Protein AF-A0A965QEK8-F1 (afdb_monomer_lite)

Secondary structure (DSSP, 8-state):
-EEEPTT---EEEEEEEEE-SS-SS---TTTS-EEEEEEEE-SSEEE-----GGGPPEEETTEEE--SS-----TTTEEEEEEEEE--TTT----EEE------SSS----

Structure (mmCIF, N/CA/C/O backbone):
data_AF-A0A965QEK8-F1
#
_entry.id   AF-A0A965QEK8-F1
#
loop_
_atom_site.group_PDB
_atom_site.id
_atom_site.type_symbol
_atom_site.label_atom_id
_atom_site.label_alt_id
_atom_site.label_comp_id
_atom_site.label_asym_id
_atom_site.label_entity_id
_atom_site.label_seq_id
_atom_site.pdbx_PDB_ins_code
_atom_site.Cartn_x
_atom_site.Cartn_y
_atom_site.Cartn_z
_atom_site.occupancy
_atom_site.B_iso_or_equiv
_atom_site.auth_seq_id
_atom_site.auth_comp_id
_atom_site.auth_asym_id
_atom_site.auth_atom_id
_atom_site.pdbx_PDB_model_num
ATOM 1 N N . MET A 1 1 ? 0.601 -4.857 11.318 1.00 93.75 1 MET A N 1
ATOM 2 C CA . MET A 1 1 ? -0.604 -5.050 12.167 1.00 93.75 1 MET A CA 1
ATOM 3 C C . MET A 1 1 ? -1.548 -3.868 12.005 1.00 93.75 1 MET A C 1
ATOM 5 O O . MET A 1 1 ? -1.077 -2.741 11.902 1.00 93.75 1 MET A O 1
ATOM 9 N N . ILE A 1 2 ? -2.863 -4.106 11.986 1.00 96.56 2 ILE A N 1
ATOM 10 C CA . ILE A 1 2 ? -3.876 -3.038 11.910 1.00 96.56 2 ILE A CA 1
ATOM 11 C C . ILE A 1 2 ? -4.883 -3.209 13.051 1.00 96.56 2 ILE A C 1
ATOM 13 O O . ILE A 1 2 ? -5.450 -4.291 13.225 1.00 96.56 2 ILE A O 1
ATOM 17 N N . TYR A 1 3 ? -5.096 -2.149 13.829 1.00 96.69 3 TYR A N 1
ATOM 18 C CA . TYR A 1 3 ? -6.107 -2.101 14.884 1.00 96.69 3 TYR A CA 1
ATOM 19 C C . TYR A 1 3 ? -7.401 -1.485 14.355 1.00 96.69 3 TYR A C 1
ATOM 21 O O . TYR A 1 3 ? -7.384 -0.350 13.868 1.00 96.69 3 TYR A O 1
ATOM 29 N N . GLY A 1 4 ? -8.508 -2.210 14.504 1.00 95.62 4 GLY A N 1
ATOM 30 C CA . GLY A 1 4 ? -9.854 -1.706 14.254 1.00 95.62 4 GLY A CA 1
ATOM 31 C C . GLY A 1 4 ? -10.536 -1.228 15.536 1.00 95.62 4 GLY A C 1
ATOM 32 O O . GLY A 1 4 ? -10.468 -1.889 16.576 1.00 95.62 4 GLY A O 1
ATOM 33 N N . GLU A 1 5 ? -11.165 -0.056 15.479 1.00 93.19 5 GLU A N 1
ATOM 34 C CA . GLU A 1 5 ? -11.895 0.524 16.607 1.00 93.19 5 GLU A CA 1
ATOM 35 C C . GLU A 1 5 ? -13.329 -0.023 16.658 1.00 93.19 5 GLU A C 1
ATOM 37 O O . GLU A 1 5 ? -14.056 -0.006 15.662 1.00 93.19 5 GLU A O 1
ATOM 42 N N . SER A 1 6 ? -13.750 -0.483 17.840 1.00 89.94 6 SER A N 1
ATOM 43 C CA . SER A 1 6 ? -15.104 -1.003 18.037 1.00 89.94 6 SER A CA 1
ATOM 44 C C . SER A 1 6 ? -16.155 0.072 17.746 1.00 89.94 6 SER A C 1
ATOM 46 O O . SER A 1 6 ? -15.991 1.234 18.113 1.00 89.94 6 SER A O 1
ATOM 48 N N . GLY A 1 7 ? -17.245 -0.317 17.084 1.00 84.81 7 GLY A N 1
ATOM 49 C CA . GLY A 1 7 ? -18.310 0.608 16.693 1.00 84.81 7 GLY A CA 1
ATOM 50 C C . GLY A 1 7 ? -17.974 1.500 15.492 1.00 84.81 7 GLY A C 1
ATOM 51 O O . GLY A 1 7 ? -18.775 2.368 15.156 1.00 84.81 7 GLY A O 1
ATOM 52 N N . THR A 1 8 ? -16.834 1.284 14.821 1.00 82.19 8 THR A N 1
ATOM 53 C CA . THR A 1 8 ? -16.493 1.943 13.551 1.00 82.19 8 THR A CA 1
ATOM 54 C C . THR A 1 8 ? -16.317 0.908 12.441 1.00 82.19 8 THR A C 1
ATOM 56 O O . THR A 1 8 ? -15.643 -0.098 12.630 1.00 82.19 8 THR A O 1
ATOM 59 N N . THR A 1 9 ? -16.928 1.141 11.277 1.00 80.88 9 THR A N 1
ATOM 60 C CA . THR A 1 9 ? -16.844 0.231 10.109 1.00 80.88 9 THR A CA 1
ATOM 61 C C . THR A 1 9 ? -16.447 0.945 8.817 1.00 80.88 9 THR A C 1
ATOM 63 O O . THR A 1 9 ? -16.498 0.359 7.735 1.00 80.88 9 THR A O 1
ATOM 66 N N . ASN A 1 10 ? -16.097 2.229 8.921 1.00 89.12 10 ASN A N 1
ATOM 67 C CA . ASN A 1 10 ? -15.833 3.112 7.781 1.00 89.12 10 ASN A CA 1
ATOM 68 C C . ASN A 1 10 ? -14.344 3.364 7.545 1.00 89.12 10 ASN A C 1
ATOM 70 O O . ASN A 1 10 ? -13.981 4.105 6.635 1.00 89.12 10 ASN A O 1
ATOM 74 N N . SER A 1 11 ? -13.487 2.790 8.387 1.00 92.75 11 SER A N 1
ATOM 75 C CA . SER A 1 11 ? -12.045 2.953 8.298 1.00 92.75 11 SER A CA 1
ATOM 76 C C . SER A 1 11 ? -11.500 2.164 7.117 1.00 92.75 11 SER A C 1
ATOM 78 O O . SER A 1 11 ? -11.716 0.955 7.013 1.00 92.75 11 SER A O 1
ATOM 80 N N . ILE A 1 12 ? -10.761 2.844 6.248 1.00 93.81 12 ILE A N 1
ATOM 81 C CA . ILE A 1 12 ? -10.022 2.223 5.155 1.00 93.81 12 ILE A CA 1
ATOM 82 C C . ILE A 1 12 ? -8.554 2.606 5.312 1.00 93.81 12 ILE A C 1
ATOM 84 O O . ILE A 1 12 ? -8.222 3.774 5.513 1.00 93.81 12 ILE A O 1
ATOM 88 N N . VAL A 1 13 ? -7.672 1.617 5.215 1.00 95.75 13 VAL A N 1
ATOM 89 C CA . VAL A 1 13 ? -6.229 1.834 5.107 1.00 95.75 13 VAL A CA 1
ATOM 90 C C . VAL A 1 13 ? -5.809 1.463 3.694 1.00 95.75 13 VAL A C 1
ATOM 92 O O . VAL A 1 13 ? -6.088 0.354 3.241 1.00 95.75 13 VAL A O 1
ATOM 95 N N . LEU A 1 14 ? -5.142 2.382 3.005 1.00 96.88 14 LEU A N 1
ATOM 96 C CA . LEU A 1 14 ? -4.594 2.168 1.672 1.00 96.88 14 LEU A CA 1
ATOM 97 C C . LEU A 1 14 ? -3.069 2.209 1.742 1.00 96.88 14 LEU A C 1
ATOM 99 O O . LEU A 1 14 ? -2.485 3.207 2.163 1.00 96.88 14 LEU A O 1
ATOM 103 N N . PHE A 1 15 ? -2.439 1.122 1.314 1.00 97.56 15 PHE A N 1
ATOM 104 C CA . PHE A 1 15 ? -1.003 1.072 1.063 1.00 97.56 15 PHE A CA 1
ATOM 105 C C . PHE A 1 15 ? -0.759 1.281 -0.426 1.00 97.56 15 PHE A C 1
ATOM 107 O O . PHE A 1 15 ? -1.431 0.636 -1.231 1.00 97.56 15 PHE A O 1
ATOM 114 N N . GLN A 1 16 ? 0.186 2.145 -0.787 1.00 98.00 16 GLN A N 1
ATOM 115 C CA . GLN A 1 16 ? 0.646 2.310 -2.168 1.00 98.00 16 GLN A CA 1
ATOM 116 C C . GLN A 1 16 ? 2.153 2.097 -2.226 1.00 98.00 16 GLN A C 1
ATOM 118 O O . GLN A 1 16 ? 2.869 2.573 -1.350 1.00 98.00 16 GLN A O 1
ATOM 123 N N . PHE A 1 17 ? 2.602 1.390 -3.252 1.00 98.12 17 PHE A N 1
ATOM 124 C CA . PHE A 1 17 ? 3.995 1.078 -3.531 1.00 98.12 17 PHE A CA 1
ATOM 125 C C . PHE A 1 17 ? 4.325 1.740 -4.861 1.00 98.12 17 PHE A C 1
ATOM 127 O O . PHE A 1 17 ? 3.832 1.292 -5.893 1.00 98.12 17 PHE A O 1
ATOM 134 N N . GLU A 1 18 ? 5.069 2.839 -4.804 1.00 98.31 18 GLU A N 1
ATOM 135 C CA . GLU A 1 18 ? 5.518 3.585 -5.980 1.00 98.31 18 GLU A CA 1
ATOM 136 C C . GLU A 1 18 ? 6.882 3.052 -6.405 1.00 98.31 18 GLU A C 1
ATOM 138 O O . GLU A 1 18 ? 7.823 3.047 -5.597 1.00 98.31 18 GLU A O 1
ATOM 143 N N . GLU A 1 19 ? 6.980 2.604 -7.652 1.00 98.31 19 GLU A N 1
ATOM 144 C CA . GLU A 1 19 ? 8.236 2.170 -8.250 1.00 98.31 19 GLU A CA 1
ATOM 145 C C . GLU A 1 19 ? 8.889 3.300 -9.051 1.00 98.31 19 GLU A C 1
ATOM 147 O O . GLU A 1 19 ? 8.211 4.086 -9.700 1.00 98.31 19 GLU A O 1
ATOM 152 N N . ASP A 1 20 ? 10.215 3.375 -8.981 1.00 97.88 20 ASP A N 1
ATOM 153 C CA . ASP A 1 20 ? 11.066 4.256 -9.786 1.00 97.88 20 ASP A CA 1
ATOM 154 C C . ASP A 1 20 ? 11.776 3.407 -10.845 1.00 97.88 20 ASP A C 1
ATOM 156 O O . ASP A 1 20 ? 12.870 2.858 -10.648 1.00 97.88 20 ASP A O 1
ATOM 160 N N . GLU A 1 21 ? 11.092 3.212 -11.964 1.00 96.31 21 GLU A N 1
ATOM 161 C CA . GLU A 1 21 ? 11.485 2.279 -13.012 1.00 96.31 21 GLU A CA 1
ATOM 162 C C . GLU A 1 21 ? 12.704 2.775 -13.771 1.00 96.31 21 GLU A C 1
ATOM 164 O O . GLU A 1 21 ? 13.631 1.998 -14.044 1.00 96.31 21 GLU A O 1
ATOM 169 N N . ASN A 1 22 ? 12.725 4.071 -14.081 1.00 96.31 22 ASN A N 1
ATOM 170 C CA . ASN A 1 22 ? 13.805 4.681 -14.841 1.00 96.31 22 ASN A CA 1
ATOM 171 C C . ASN A 1 22 ? 15.054 4.952 -13.968 1.00 96.31 22 ASN A C 1
ATOM 173 O O . ASN A 1 22 ? 16.151 5.105 -14.513 1.00 96.31 22 ASN A O 1
ATOM 177 N N . GLY A 1 23 ? 14.918 4.901 -12.637 1.00 96.62 23 GLY A N 1
ATOM 178 C CA . GLY A 1 23 ? 15.992 5.081 -11.666 1.00 96.62 23 GLY A CA 1
ATOM 179 C C . GLY A 1 23 ? 16.432 6.535 -11.493 1.00 96.62 23 GLY A C 1
ATOM 180 O O . GLY A 1 23 ? 17.586 6.768 -11.121 1.00 96.62 23 GLY A O 1
ATOM 181 N N . ASP A 1 24 ? 15.575 7.506 -11.810 1.00 97.12 24 ASP A N 1
ATOM 182 C CA . ASP A 1 24 ? 15.889 8.936 -11.728 1.00 97.12 24 ASP A CA 1
ATOM 183 C C . ASP A 1 24 ? 15.648 9.536 -10.330 1.00 97.12 24 ASP A C 1
ATOM 185 O O . ASP A 1 24 ? 15.991 10.695 -10.069 1.00 97.12 24 ASP A O 1
ATOM 189 N N . GLY A 1 25 ? 15.128 8.734 -9.399 1.00 96.56 25 GLY A N 1
ATOM 190 C CA . GLY A 1 25 ? 14.838 9.146 -8.037 1.00 96.56 25 GLY A CA 1
ATOM 191 C C . GLY A 1 25 ? 13.540 9.940 -7.912 1.00 96.56 25 GLY A C 1
ATOM 192 O O . GLY A 1 25 ? 13.344 10.596 -6.882 1.00 96.56 25 GLY A O 1
ATOM 193 N N . ILE A 1 26 ? 12.636 9.906 -8.897 1.00 96.38 26 ILE A N 1
ATOM 194 C CA . ILE A 1 26 ? 11.332 10.588 -8.949 1.00 96.38 26 ILE A CA 1
ATOM 195 C C . ILE A 1 26 ? 10.261 9.558 -9.321 1.00 96.38 26 ILE A C 1
ATOM 197 O O . ILE A 1 26 ? 10.483 8.733 -10.180 1.00 96.38 26 ILE A O 1
ATOM 201 N N . PHE A 1 27 ? 9.105 9.592 -8.644 1.00 97.81 27 PHE A N 1
ATOM 202 C CA . PHE A 1 27 ? 7.959 8.801 -9.099 1.00 97.81 27 PHE A CA 1
ATOM 203 C C . PHE A 1 27 ? 7.150 9.627 -10.104 1.00 97.81 27 PHE A C 1
ATOM 205 O O . PHE A 1 27 ? 6.709 10.738 -9.781 1.00 97.81 27 PHE A O 1
ATOM 212 N N . THR A 1 28 ? 6.928 9.087 -11.296 1.00 97.69 28 THR A N 1
ATOM 213 C CA . THR A 1 28 ? 6.161 9.695 -12.382 1.00 97.69 28 THR A CA 1
ATOM 214 C C . THR A 1 28 ? 4.910 8.872 -12.656 1.00 97.69 28 THR A C 1
ATOM 216 O O . THR A 1 28 ? 4.898 7.949 -13.466 1.00 97.69 28 THR A O 1
ATOM 219 N N . ALA A 1 29 ? 3.797 9.284 -12.045 1.00 95.69 29 ALA A N 1
ATOM 220 C CA . ALA A 1 29 ? 2.526 8.557 -12.092 1.00 95.69 29 ALA A CA 1
ATOM 221 C C . ALA A 1 29 ? 2.000 8.223 -13.500 1.00 95.69 29 ALA A C 1
ATOM 223 O O . ALA A 1 29 ? 1.189 7.316 -13.634 1.00 95.69 29 ALA A O 1
ATOM 224 N N . ALA A 1 30 ? 2.404 8.960 -14.539 1.00 96.19 30 ALA A N 1
ATOM 225 C CA . ALA A 1 30 ? 1.958 8.728 -15.913 1.00 96.19 30 ALA A CA 1
ATOM 226 C C . ALA A 1 30 ? 2.727 7.613 -16.643 1.00 96.19 30 ALA A C 1
ATOM 228 O O . ALA A 1 30 ? 2.278 7.189 -17.705 1.00 96.19 30 ALA A O 1
ATOM 229 N N . SER A 1 31 ? 3.880 7.188 -16.125 1.00 96.94 31 SER A N 1
ATOM 230 C CA . SER A 1 31 ? 4.798 6.285 -16.827 1.00 96.94 31 SER A CA 1
ATOM 231 C C . SER A 1 31 ? 5.448 5.231 -15.943 1.00 96.94 31 SER A C 1
ATOM 233 O O . SER A 1 31 ? 6.257 4.476 -16.459 1.00 96.94 31 SER A O 1
ATOM 235 N N . GLU A 1 32 ? 5.147 5.212 -14.647 1.00 98.25 32 GLU A N 1
ATOM 236 C CA . GLU A 1 32 ? 5.726 4.266 -13.697 1.00 98.25 32 GLU A CA 1
ATOM 237 C C . GLU A 1 32 ? 4.642 3.550 -12.904 1.00 98.25 32 GLU A C 1
ATOM 239 O O . GLU A 1 32 ? 3.542 4.076 -12.675 1.00 98.25 32 GLU A O 1
ATOM 244 N N . ASP A 1 33 ? 4.961 2.334 -12.487 1.00 98.25 33 ASP A N 1
ATOM 245 C CA . ASP A 1 33 ? 4.051 1.468 -11.777 1.00 98.25 33 ASP A CA 1
ATOM 246 C C . ASP A 1 33 ? 3.784 1.947 -10.351 1.00 98.25 33 ASP A C 1
ATOM 248 O O . ASP A 1 33 ? 4.654 2.341 -9.570 1.00 98.25 33 ASP A O 1
ATOM 252 N N . MET A 1 34 ? 2.505 1.866 -9.993 1.00 98.38 34 MET A N 1
ATOM 253 C CA . MET A 1 34 ? 2.058 1.972 -8.619 1.00 98.38 34 MET A CA 1
ATOM 254 C C . MET A 1 34 ? 1.099 0.831 -8.327 1.00 98.38 34 MET A C 1
ATOM 256 O O . MET A 1 34 ? 0.024 0.721 -8.929 1.00 98.38 34 MET A O 1
ATOM 260 N N . TYR A 1 35 ? 1.460 0.014 -7.348 1.00 98.50 35 TYR A N 1
ATOM 261 C CA . TYR A 1 35 ? 0.610 -1.052 -6.835 1.00 98.50 35 TYR A CA 1
ATOM 262 C C . TYR A 1 35 ? -0.037 -0.598 -5.536 1.00 98.50 35 TYR A C 1
ATOM 264 O O . TYR A 1 35 ? 0.578 0.104 -4.734 1.00 98.50 35 TYR A O 1
ATOM 272 N N . ALA A 1 36 ? -1.290 -0.975 -5.309 1.00 98.25 36 ALA A N 1
ATOM 273 C CA . ALA A 1 36 ? -2.034 -0.495 -4.162 1.00 98.25 36 ALA A CA 1
ATOM 274 C C . ALA A 1 36 ? -2.893 -1.584 -3.521 1.00 98.25 36 ALA A C 1
ATOM 276 O O . ALA A 1 36 ? -3.589 -2.354 -4.186 1.00 98.25 36 ALA A O 1
ATOM 277 N N . LYS A 1 37 ? -2.871 -1.625 -2.187 1.00 97.19 37 LYS A N 1
ATOM 278 C CA . LYS A 1 37 ? -3.703 -2.519 -1.389 1.00 97.19 37 LYS A CA 1
ATOM 279 C C . LYS A 1 37 ? -4.614 -1.715 -0.481 1.00 97.19 37 LYS A C 1
ATOM 281 O O . LYS A 1 37 ? -4.180 -1.173 0.535 1.00 97.19 37 LYS A O 1
ATOM 286 N N . GLU A 1 38 ? -5.892 -1.696 -0.837 1.00 96.25 38 GLU A N 1
ATOM 287 C CA . GLU A 1 38 ? -6.950 -1.194 0.029 1.00 96.25 38 GLU A CA 1
ATOM 288 C C . GLU A 1 38 ? -7.378 -2.271 1.035 1.00 96.25 38 GLU A C 1
ATOM 290 O O . GLU A 1 38 ? -7.556 -3.446 0.692 1.00 96.25 38 GLU A O 1
ATOM 295 N N . ILE A 1 39 ? -7.530 -1.868 2.295 1.00 95.62 39 ILE A N 1
ATOM 296 C CA . ILE A 1 39 ? -7.980 -2.714 3.395 1.00 95.62 39 ILE A CA 1
ATOM 297 C C . ILE A 1 39 ? -9.103 -1.983 4.123 1.00 95.62 39 ILE A C 1
ATOM 299 O O . ILE A 1 39 ? -8.867 -1.016 4.850 1.00 95.62 39 ILE A O 1
ATOM 303 N N . LYS A 1 40 ? -10.328 -2.486 3.970 1.00 93.94 40 LYS A N 1
ATOM 304 C CA . LYS A 1 40 ? -11.447 -2.091 4.823 1.00 93.94 40 LYS A CA 1
ATOM 305 C C . LYS A 1 40 ? -11.251 -2.687 6.214 1.00 93.94 40 LYS A C 1
ATOM 307 O O . LYS A 1 40 ? -11.040 -3.890 6.337 1.00 93.94 40 LYS A O 1
ATOM 312 N N . VAL A 1 41 ? -11.325 -1.852 7.243 1.00 94.69 41 VAL A N 1
ATOM 313 C CA . VAL A 1 41 ? -11.180 -2.251 8.645 1.00 94.69 41 VAL A CA 1
ATOM 314 C C . VAL A 1 41 ? -12.573 -2.346 9.264 1.00 94.69 41 VAL A C 1
ATOM 316 O O . VAL A 1 41 ? -13.132 -1.358 9.731 1.00 94.69 41 VAL A O 1
ATOM 319 N N . ASP A 1 42 ? -13.148 -3.545 9.215 1.00 92.31 42 ASP A N 1
ATOM 320 C CA . ASP A 1 42 ? -14.501 -3.873 9.690 1.00 92.31 42 ASP A CA 1
ATOM 321 C C . ASP A 1 42 ? -14.505 -4.823 10.902 1.00 92.31 42 ASP A C 1
ATOM 323 O O . ASP A 1 42 ? -15.503 -5.477 11.204 1.00 92.31 42 ASP A O 1
ATOM 327 N N . TRP A 1 43 ? -13.384 -4.880 11.623 1.00 94.19 43 TRP A N 1
ATOM 328 C CA . TRP A 1 43 ? -13.208 -5.662 12.846 1.00 94.19 43 TRP A CA 1
ATOM 329 C C . TRP A 1 43 ? -12.862 -4.767 14.040 1.00 94.19 43 TRP A C 1
ATOM 331 O O . TRP A 1 43 ? -12.499 -3.604 13.883 1.00 94.19 43 TRP A O 1
ATOM 341 N N . ALA A 1 44 ? -12.920 -5.339 15.243 1.00 95.69 44 ALA A N 1
ATOM 342 C CA . ALA A 1 44 ? -12.410 -4.721 16.462 1.00 95.69 44 ALA A CA 1
ATOM 343 C C . ALA A 1 44 ? -11.117 -5.411 16.913 1.00 9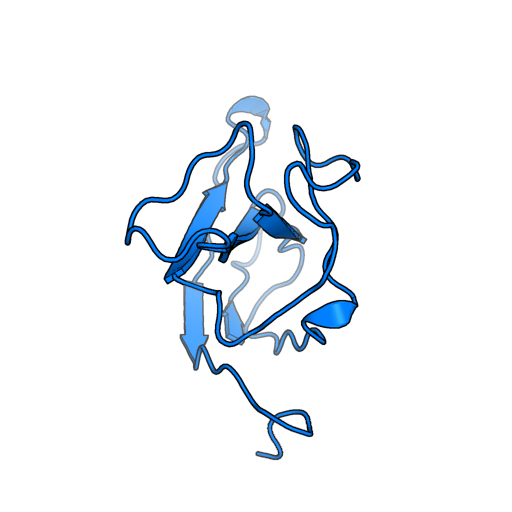5.69 44 ALA A C 1
ATOM 345 O O . ALA A 1 44 ? -10.995 -6.634 16.827 1.00 95.69 44 ALA A O 1
ATOM 346 N N . GLY A 1 45 ? -10.164 -4.635 17.427 1.00 96.94 45 GLY A N 1
ATOM 347 C CA . GLY A 1 45 ? -8.894 -5.158 17.922 1.00 96.94 45 GLY A CA 1
ATOM 348 C C . GLY A 1 45 ? -7.811 -5.281 16.849 1.00 96.94 45 GLY A C 1
ATOM 349 O O . GLY A 1 45 ? -7.951 -4.807 15.719 1.00 96.94 45 GLY A O 1
ATOM 350 N N . TRP A 1 46 ? -6.695 -5.901 17.228 1.00 97.69 46 TRP A N 1
ATOM 351 C CA . TRP A 1 46 ? -5.545 -6.103 16.351 1.00 97.69 46 TRP A CA 1
ATOM 352 C C . TRP A 1 46 ? -5.748 -7.273 15.392 1.00 97.69 46 TRP A C 1
ATOM 354 O O . TRP A 1 46 ? -6.140 -8.363 15.801 1.00 97.69 46 TRP A O 1
ATOM 364 N N . LYS A 1 47 ? -5.386 -7.063 14.126 1.00 95.50 47 LYS A N 1
ATOM 365 C CA . LYS A 1 47 ? -5.341 -8.107 13.103 1.00 95.50 47 LYS A CA 1
ATOM 366 C C . LYS A 1 47 ? -4.027 -8.041 12.332 1.00 95.50 47 LYS A C 1
ATOM 368 O O . LYS A 1 47 ? -3.591 -6.963 11.908 1.00 95.50 47 LYS A O 1
ATOM 373 N N . LEU A 1 48 ? -3.401 -9.202 12.143 1.00 94.19 48 LEU A N 1
ATOM 374 C CA . LEU A 1 48 ? -2.287 -9.350 11.214 1.00 94.19 48 LEU A CA 1
ATOM 375 C C . LEU A 1 48 ? -2.840 -9.367 9.791 1.00 94.19 48 LEU A C 1
ATOM 377 O O . LEU A 1 48 ? -3.726 -10.159 9.473 1.00 94.19 48 LEU A O 1
ATOM 381 N N . ILE A 1 49 ? -2.290 -8.504 8.943 1.00 93.75 49 ILE A N 1
ATOM 382 C CA . ILE A 1 49 ? -2.515 -8.535 7.504 1.00 93.75 49 ILE A CA 1
ATOM 383 C C . ILE A 1 49 ? -1.174 -8.873 6.863 1.00 93.75 49 ILE A C 1
ATOM 385 O O . ILE A 1 49 ? -0.193 -8.169 7.093 1.00 93.75 49 ILE A O 1
ATOM 389 N N . SER A 1 50 ? -1.144 -9.961 6.099 1.00 93.44 50 SER A N 1
ATOM 390 C CA . SER A 1 50 ? 0.007 -10.383 5.306 1.00 93.44 50 SER A CA 1
ATOM 391 C C . SER A 1 50 ? -0.443 -10.497 3.858 1.00 93.44 50 SER A C 1
ATOM 393 O O . SER A 1 50 ? -1.484 -11.092 3.574 1.00 93.44 50 SER A O 1
ATOM 395 N N . VAL A 1 51 ? 0.298 -9.856 2.961 1.00 93.31 51 VAL A N 1
ATOM 396 C CA . VAL A 1 51 ? -0.006 -9.796 1.532 1.00 93.31 51 VAL A CA 1
ATOM 397 C C . VAL A 1 51 ? 1.295 -10.027 0.791 1.00 93.31 51 VAL A C 1
ATOM 399 O O . VAL A 1 51 ? 2.304 -9.396 1.103 1.00 93.31 51 VAL A O 1
ATOM 402 N N . LYS A 1 52 ? 1.277 -10.941 -0.177 1.00 94.44 52 LYS A N 1
ATOM 403 C CA . LYS A 1 52 ? 2.412 -11.147 -1.067 1.00 94.44 52 LYS A CA 1
ATOM 404 C C . LYS A 1 52 ? 2.467 -9.983 -2.052 1.00 94.44 52 LYS A C 1
ATOM 406 O O . LYS A 1 52 ? 1.467 -9.675 -2.690 1.00 94.44 52 LYS A O 1
ATOM 411 N N . TYR A 1 53 ? 3.631 -9.355 -2.174 1.00 95.56 53 TYR A N 1
ATOM 412 C CA . TYR A 1 53 ? 3.808 -8.157 -2.993 1.00 95.56 53 TYR A CA 1
ATOM 413 C C . TYR A 1 53 ? 3.376 -8.350 -4.460 1.00 95.56 53 TYR A C 1
ATOM 415 O O . TYR A 1 53 ? 2.632 -7.530 -4.985 1.00 95.56 53 TYR A O 1
ATOM 423 N N . SER A 1 54 ? 3.726 -9.485 -5.073 1.00 95.19 54 SER A N 1
ATOM 424 C CA . SER A 1 54 ? 3.351 -9.815 -6.460 1.00 95.19 54 SER A CA 1
ATOM 425 C C . SER A 1 54 ? 1.856 -10.061 -6.692 1.00 95.19 54 SER A C 1
ATOM 427 O O . SER A 1 54 ? 1.431 -10.144 -7.839 1.00 95.19 54 SER A O 1
ATOM 429 N N . ASP A 1 55 ? 1.048 -10.165 -5.633 1.00 95.94 55 ASP A N 1
ATOM 430 C CA . ASP A 1 55 ? -0.408 -10.302 -5.757 1.00 95.94 55 ASP A CA 1
ATOM 431 C C . ASP A 1 55 ? -1.120 -8.931 -5.685 1.00 95.94 55 ASP A C 1
ATOM 433 O O . ASP A 1 55 ? -2.348 -8.857 -5.788 1.00 95.94 55 ASP A O 1
ATOM 437 N N . ILE A 1 56 ? -0.385 -7.834 -5.454 1.00 97.69 56 ILE A N 1
ATOM 438 C CA . ILE A 1 56 ? -0.952 -6.486 -5.330 1.00 97.69 56 ILE A CA 1
ATOM 439 C C . ILE A 1 56 ? -1.146 -5.885 -6.723 1.00 97.69 56 ILE A C 1
ATOM 441 O O . ILE A 1 56 ? -0.227 -5.839 -7.528 1.00 97.69 56 ILE A O 1
ATOM 445 N N . VAL A 1 57 ? -2.344 -5.379 -6.999 1.00 97.94 57 VAL A N 1
ATOM 446 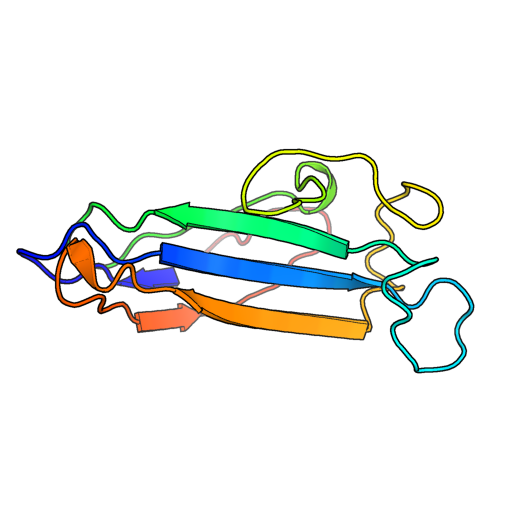C CA . VAL A 1 57 ? -2.696 -4.781 -8.295 1.00 97.94 57 VAL A CA 1
ATOM 447 C C . VAL A 1 57 ? -2.554 -3.261 -8.272 1.00 97.94 57 VAL A C 1
ATOM 449 O O . VAL A 1 57 ? -2.563 -2.646 -7.206 1.00 97.94 57 VAL A O 1
ATOM 452 N N . SER A 1 58 ? -2.486 -2.632 -9.443 1.00 98.06 58 SER A N 1
ATOM 453 C CA . SER A 1 58 ? -2.694 -1.187 -9.564 1.00 98.06 58 SER A CA 1
ATOM 454 C C . SER A 1 58 ? -4.170 -0.846 -9.386 1.00 98.06 58 SER A C 1
ATOM 456 O O . SER A 1 58 ? -5.048 -1.605 -9.801 1.00 98.06 58 SER A O 1
ATOM 458 N N . LEU A 1 59 ? -4.449 0.300 -8.760 1.00 97.38 59 LEU A N 1
ATOM 459 C CA . LEU A 1 59 ? -5.809 0.777 -8.517 1.00 97.38 59 LEU A CA 1
ATOM 460 C C . LEU A 1 59 ? -5.996 2.192 -9.067 1.00 97.38 59 LEU A C 1
ATOM 462 O O . LEU A 1 59 ? -5.182 3.075 -8.806 1.00 97.38 59 LEU A O 1
ATOM 466 N N . VAL A 1 60 ? -7.129 2.428 -9.727 1.00 94.44 60 VAL A N 1
ATOM 467 C CA . VAL A 1 60 ? -7.640 3.767 -10.045 1.00 94.44 60 VAL A CA 1
ATOM 468 C C . VAL A 1 60 ? -8.983 3.918 -9.345 1.00 94.44 60 VAL A C 1
ATOM 470 O O . VAL A 1 60 ? -9.923 3.176 -9.621 1.00 94.44 60 VAL A O 1
ATOM 473 N N . ASN A 1 61 ? -9.072 4.857 -8.398 1.00 90.94 61 ASN A N 1
ATOM 474 C CA . ASN A 1 61 ? -10.266 5.067 -7.565 1.00 90.94 61 ASN A CA 1
ATOM 475 C C . ASN A 1 61 ? -10.778 3.778 -6.885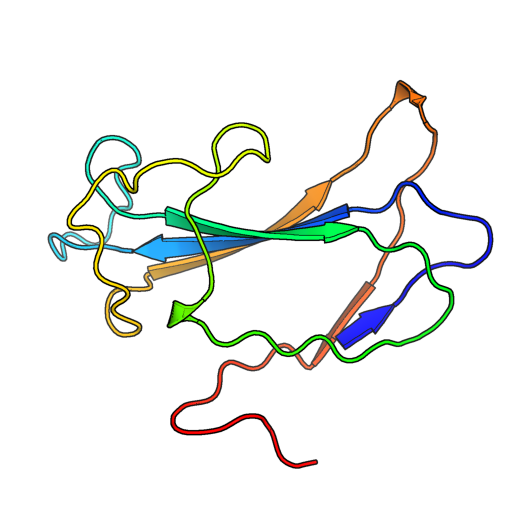 1.00 90.94 61 ASN A C 1
ATOM 477 O O . ASN A 1 61 ? -11.979 3.517 -6.857 1.00 90.94 61 ASN A O 1
ATOM 481 N N . GLY A 1 62 ? -9.860 2.955 -6.368 1.00 90.94 62 GLY A N 1
ATOM 482 C CA . GLY A 1 62 ? -10.184 1.705 -5.667 1.00 90.94 62 GLY A CA 1
ATOM 483 C C . GLY A 1 62 ? -10.533 0.521 -6.577 1.00 90.94 62 GLY A C 1
ATOM 484 O O . GLY A 1 62 ? -10.815 -0.567 -6.079 1.00 90.94 62 GLY A O 1
ATOM 485 N N . VAL A 1 63 ? -10.492 0.693 -7.902 1.00 95.81 63 VAL A N 1
ATOM 486 C CA . VAL A 1 63 ? -10.795 -0.363 -8.880 1.00 95.81 63 VAL A CA 1
ATOM 487 C C . VAL A 1 63 ? -9.503 -0.853 -9.543 1.00 95.81 63 VAL A C 1
ATOM 489 O O . VAL A 1 63 ? -8.682 -0.010 -9.909 1.00 95.81 63 VAL A O 1
ATOM 492 N N . PRO A 1 64 ? -9.309 -2.177 -9.727 1.00 97.31 64 PRO A N 1
ATOM 493 C CA . PRO A 1 64 ? -8.170 -2.720 -10.463 1.00 97.31 64 PRO A CA 1
ATOM 494 C C . PRO A 1 64 ? -7.993 -2.076 -11.838 1.00 97.31 64 PRO A C 1
ATOM 496 O O . PRO A 1 64 ? -8.957 -1.918 -12.588 1.00 97.31 64 PRO A O 1
ATOM 499 N N . ALA A 1 65 ? -6.753 -1.734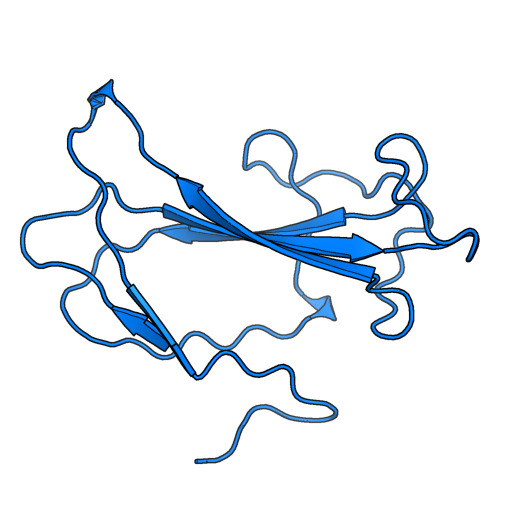 -12.162 1.00 97.31 65 ALA A N 1
ATOM 500 C CA . ALA A 1 65 ? -6.364 -1.116 -13.420 1.00 97.31 65 ALA A CA 1
ATOM 501 C C . ALA A 1 65 ? -5.042 -1.705 -13.926 1.00 97.31 65 ALA A C 1
ATOM 503 O O . ALA A 1 65 ? -4.322 -2.375 -13.183 1.00 97.31 65 ALA A O 1
ATOM 504 N N . THR A 1 66 ? -4.729 -1.447 -15.194 1.00 97.69 66 THR A N 1
ATOM 505 C CA . THR A 1 66 ? -3.406 -1.742 -15.753 1.00 97.69 66 THR A CA 1
ATOM 506 C C . THR A 1 66 ? -2.366 -0.802 -15.124 1.00 97.69 66 THR A C 1
ATOM 508 O O . THR A 1 66 ? -2.667 0.386 -14.983 1.00 97.69 66 THR A O 1
ATOM 511 N N . PRO A 1 67 ? -1.176 -1.300 -14.747 1.00 97.62 67 PRO A N 1
ATOM 512 C CA . PRO A 1 67 ? -0.053 -0.461 -14.330 1.00 97.62 67 PRO A CA 1
ATOM 513 C C . PRO A 1 67 ? 0.394 0.495 -15.454 1.00 97.62 67 PRO A C 1
ATOM 515 O O . PRO A 1 67 ? 0.174 0.208 -16.633 1.00 97.62 67 PRO A O 1
ATOM 518 N N . ASN A 1 68 ? 0.961 1.652 -15.101 1.00 97.75 68 ASN A N 1
ATOM 519 C CA . ASN A 1 68 ? 1.322 2.685 -16.084 1.00 97.75 68 ASN A CA 1
ATOM 520 C C . ASN A 1 68 ? 2.727 2.507 -16.671 1.00 97.75 68 ASN A C 1
ATOM 522 O O . ASN A 1 68 ? 2.991 3.020 -17.759 1.00 97.75 68 ASN A O 1
ATOM 526 N N . GLY A 1 69 ? 3.607 1.823 -15.951 1.00 97.06 69 GLY A N 1
ATOM 527 C CA . GLY A 1 69 ? 4.956 1.499 -16.363 1.00 97.06 69 GLY A CA 1
ATOM 528 C C . GLY A 1 69 ? 5.023 0.150 -17.061 1.00 97.06 69 GLY A C 1
ATOM 529 O O . GLY A 1 69 ? 4.332 -0.089 -18.059 1.00 97.06 69 GLY A O 1
ATOM 530 N N . ASN A 1 70 ? 5.904 -0.732 -16.589 1.00 96.94 70 ASN A N 1
ATOM 531 C CA . ASN A 1 70 ? 6.212 -1.980 -17.294 1.00 96.94 70 ASN A CA 1
ATOM 532 C C . ASN A 1 70 ? 5.382 -3.199 -16.833 1.00 96.94 70 ASN A C 1
ATOM 534 O O . ASN A 1 70 ? 5.440 -4.254 -17.474 1.00 96.94 70 ASN A O 1
ATOM 538 N N . GLY A 1 71 ? 4.597 -3.063 -15.764 1.00 97.12 71 GLY A N 1
ATOM 539 C CA . GLY A 1 71 ? 3.725 -4.090 -15.201 1.00 97.12 71 GLY A CA 1
ATOM 540 C C . GLY A 1 71 ? 4.447 -5.227 -14.474 1.00 97.12 71 GLY A C 1
ATOM 541 O O . GLY A 1 71 ? 3.854 -6.293 -14.285 1.00 97.12 71 GLY A O 1
ATOM 542 N N . THR A 1 72 ? 5.716 -5.040 -14.108 1.00 96.94 72 THR A N 1
ATOM 543 C CA . THR A 1 72 ? 6.535 -6.031 -13.402 1.00 96.94 72 THR A CA 1
ATOM 544 C C . THR A 1 72 ? 6.809 -5.561 -11.985 1.00 96.94 72 THR A C 1
ATOM 546 O O . THR A 1 72 ? 7.555 -4.616 -11.786 1.00 96.94 72 THR A O 1
ATOM 549 N N . HIS A 1 73 ? 6.297 -6.293 -10.995 1.00 97.19 73 HIS A N 1
ATOM 550 C CA . HIS A 1 73 ? 6.667 -6.094 -9.594 1.00 97.19 73 HIS A CA 1
ATOM 551 C C . HIS A 1 73 ? 8.171 -6.302 -9.371 1.00 97.19 73 HIS A C 1
ATOM 553 O O . HIS A 1 73 ? 8.644 -7.444 -9.379 1.00 97.19 73 HIS A O 1
ATOM 559 N N . ASP A 1 74 ? 8.903 -5.229 -9.084 1.00 96.38 74 ASP A N 1
ATOM 560 C CA . ASP A 1 74 ? 10.317 -5.248 -8.719 1.00 96.38 74 ASP A CA 1
ATOM 561 C C . ASP A 1 74 ? 10.522 -4.536 -7.378 1.00 96.38 74 ASP A C 1
ATOM 563 O O . ASP A 1 74 ? 10.625 -3.316 -7.268 1.00 96.38 74 ASP A O 1
ATOM 567 N N . SER A 1 75 ? 10.675 -5.323 -6.311 1.00 94.94 75 SER A N 1
ATOM 568 C CA . SER A 1 75 ? 10.852 -4.772 -4.967 1.00 94.94 75 SER A CA 1
ATOM 569 C C . SER A 1 75 ? 12.092 -3.883 -4.815 1.00 94.94 75 SER A C 1
ATOM 571 O O . SER A 1 75 ? 12.123 -3.067 -3.898 1.00 94.94 75 SER A O 1
ATOM 573 N N . ASN A 1 76 ? 13.097 -3.998 -5.693 1.00 95.50 76 ASN A N 1
ATOM 574 C CA . ASN A 1 76 ? 14.273 -3.117 -5.679 1.00 95.50 76 ASN A CA 1
ATOM 575 C C . ASN A 1 76 ? 13.983 -1.732 -6.265 1.00 95.50 76 ASN A C 1
ATOM 577 O O . ASN A 1 76 ? 14.776 -0.809 -6.082 1.00 95.50 76 ASN A O 1
ATOM 581 N N . LYS A 1 77 ? 12.873 -1.603 -6.995 1.00 97.25 77 LYS A N 1
ATOM 582 C CA . LYS A 1 77 ? 12.409 -0.368 -7.619 1.00 97.25 77 LYS A CA 1
ATOM 583 C C . LYS A 1 77 ? 11.423 0.386 -6.741 1.00 97.25 77 LYS A C 1
ATOM 585 O O . LYS A 1 77 ? 11.183 1.558 -7.004 1.00 97.25 77 LYS A O 1
ATOM 590 N N . ILE A 1 78 ? 10.908 -0.229 -5.671 1.00 96.81 78 ILE A N 1
ATOM 591 C CA . ILE A 1 78 ? 10.065 0.462 -4.691 1.00 96.81 78 ILE A CA 1
ATOM 592 C C . ILE A 1 78 ? 10.859 1.610 -4.076 1.00 96.81 78 ILE A C 1
ATOM 594 O O . ILE A 1 78 ? 11.805 1.417 -3.309 1.00 96.81 78 ILE A O 1
ATOM 598 N N . LYS A 1 79 ? 10.411 2.822 -4.371 1.00 96.56 79 LYS A N 1
ATOM 599 C CA . LYS A 1 79 ? 10.998 4.051 -3.858 1.00 96.56 79 LYS A CA 1
ATOM 600 C C . LYS A 1 79 ? 10.240 4.567 -2.644 1.00 96.56 79 LYS A C 1
ATOM 602 O O . LYS A 1 79 ? 10.845 4.971 -1.651 1.00 96.56 79 LYS A O 1
ATOM 607 N N . THR A 1 80 ? 8.913 4.549 -2.726 1.00 97.00 80 THR A N 1
ATOM 608 C CA . THR A 1 80 ? 8.034 5.094 -1.693 1.00 97.00 80 THR A CA 1
ATOM 609 C C . THR A 1 80 ? 6.963 4.078 -1.335 1.00 97.00 80 THR A C 1
ATOM 611 O O . THR A 1 80 ? 6.340 3.474 -2.208 1.00 97.00 80 THR A O 1
ATOM 614 N N . ILE A 1 81 ? 6.702 3.937 -0.035 1.00 96.50 81 ILE A N 1
ATOM 615 C CA . ILE A 1 81 ? 5.510 3.253 0.464 1.00 96.50 81 ILE A CA 1
ATOM 616 C C . ILE A 1 81 ? 4.632 4.284 1.167 1.00 96.50 81 ILE A C 1
ATOM 618 O O . ILE A 1 81 ? 4.959 4.749 2.261 1.00 96.50 81 ILE A O 1
ATOM 622 N N . ASN A 1 82 ? 3.505 4.632 0.548 1.00 97.12 82 ASN A N 1
ATOM 623 C CA . ASN A 1 82 ? 2.515 5.519 1.148 1.00 97.12 82 ASN A CA 1
ATOM 624 C C . ASN A 1 82 ? 1.527 4.716 1.993 1.00 97.12 82 ASN A C 1
ATOM 626 O O . ASN A 1 82 ? 1.084 3.632 1.611 1.00 97.12 82 ASN A O 1
ATOM 630 N N . MET A 1 83 ? 1.149 5.279 3.139 1.00 95.69 83 MET A N 1
ATOM 631 C CA . MET A 1 83 ? 0.189 4.685 4.068 1.00 95.69 83 MET A CA 1
ATOM 632 C C . MET A 1 83 ? -0.907 5.695 4.371 1.00 95.69 83 MET A C 1
ATOM 634 O O . MET A 1 83 ? -0.745 6.595 5.196 1.00 95.69 83 MET A O 1
ATOM 638 N N . LEU A 1 84 ? -2.033 5.551 3.686 1.00 94.81 84 LEU A N 1
ATOM 639 C CA . LEU A 1 84 ? -3.125 6.510 3.715 1.00 94.81 84 LEU A CA 1
ATOM 640 C C . LEU A 1 84 ? -4.262 5.983 4.591 1.00 94.81 84 LEU A C 1
ATOM 642 O O . LEU A 1 84 ? -4.753 4.871 4.400 1.00 94.81 84 LEU A O 1
ATOM 646 N N . HIS A 1 85 ? -4.700 6.804 5.542 1.00 92.50 85 HIS A N 1
ATOM 647 C CA . HIS A 1 85 ? -5.937 6.575 6.284 1.00 92.50 85 HIS A CA 1
ATOM 648 C C . HIS A 1 85 ? -7.063 7.293 5.551 1.00 92.50 85 HIS A C 1
ATOM 650 O O . HIS A 1 85 ? -7.127 8.523 5.553 1.00 92.50 85 HIS A O 1
ATOM 656 N N . LEU A 1 86 ? -7.927 6.525 4.897 1.00 91.19 86 LEU A N 1
ATOM 657 C CA . LEU A 1 86 ? -9.036 7.054 4.121 1.00 91.19 86 LEU A CA 1
ATOM 658 C C . LEU A 1 86 ? -10.312 7.070 4.968 1.00 91.19 86 LEU A C 1
ATOM 660 O O . LEU A 1 86 ? -10.567 6.176 5.780 1.00 91.19 86 LEU A O 1
ATOM 664 N N . ALA A 1 87 ? -11.121 8.104 4.756 1.00 84.62 87 ALA A N 1
ATOM 665 C CA . ALA A 1 87 ? -12.402 8.295 5.416 1.00 84.62 87 ALA A CA 1
ATOM 666 C C . ALA A 1 87 ? -13.452 8.701 4.381 1.00 84.62 87 ALA A C 1
ATOM 668 O O . ALA A 1 87 ? -13.195 9.562 3.540 1.00 84.62 87 ALA A O 1
ATOM 669 N N . ASN A 1 88 ? -14.649 8.120 4.469 1.00 82.25 88 ASN A N 1
ATOM 670 C CA . ASN A 1 88 ? -15.795 8.597 3.704 1.00 82.25 88 ASN A CA 1
ATOM 671 C C . ASN A 1 88 ? -16.636 9.539 4.589 1.00 82.25 88 ASN A C 1
ATOM 673 O O . ASN A 1 88 ? -17.311 9.053 5.507 1.00 82.25 88 ASN A O 1
ATOM 677 N N . PRO A 1 89 ? -16.652 10.858 4.305 1.00 81.19 89 PRO A N 1
ATOM 678 C CA . PRO A 1 89 ? -17.335 11.845 5.141 1.00 81.19 89 PRO A CA 1
ATOM 679 C C . PRO A 1 89 ? -18.847 11.608 5.245 1.00 81.19 89 PRO A C 1
ATOM 681 O O . PRO A 1 89 ? -19.451 11.990 6.241 1.00 81.19 89 PRO A O 1
ATOM 684 N N . ASN A 1 90 ? -19.455 10.919 4.274 1.00 85.81 90 ASN A N 1
ATOM 685 C CA . ASN A 1 90 ? -20.885 10.599 4.293 1.00 85.81 90 ASN A CA 1
ATOM 686 C C . ASN A 1 90 ? -21.234 9.451 5.249 1.00 85.81 90 ASN A C 1
ATOM 688 O O . ASN A 1 90 ? -22.399 9.264 5.583 1.00 85.81 90 ASN A O 1
ATOM 692 N N . SER A 1 91 ? -20.244 8.656 5.657 1.00 81.44 91 SER A N 1
ATOM 693 C CA . SER A 1 91 ? -20.457 7.462 6.483 1.00 81.44 91 SER A CA 1
ATOM 694 C C . SER A 1 91 ? -20.109 7.671 7.958 1.00 81.44 91 SER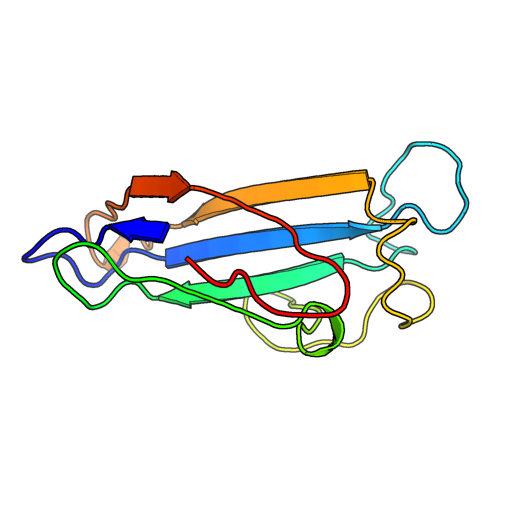 A C 1
ATOM 696 O O . SER A 1 91 ? -20.540 6.886 8.799 1.00 81.44 91 SER A O 1
ATOM 698 N N . GLY A 1 92 ? -19.386 8.744 8.292 1.00 83.88 92 GLY A N 1
ATOM 699 C CA . GLY A 1 92 ? -18.965 9.076 9.653 1.00 83.88 92 GLY A CA 1
ATOM 700 C C . GLY A 1 92 ? -17.457 8.941 9.858 1.00 83.88 92 GLY A C 1
A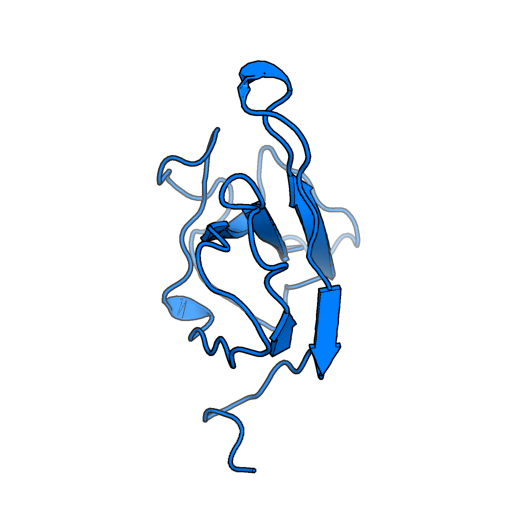TOM 701 O O . GLY A 1 92 ? -16.678 8.948 8.907 1.00 83.88 92 GLY A O 1
ATOM 702 N N . PHE A 1 93 ? -17.034 8.843 11.118 1.00 85.12 93 PHE A N 1
ATOM 703 C CA . PHE A 1 93 ? -15.616 8.828 11.471 1.00 85.12 93 PHE A CA 1
ATOM 704 C C . PHE A 1 93 ? -14.911 7.540 11.030 1.00 85.12 93 PHE A C 1
ATOM 706 O O . PHE A 1 93 ? -15.446 6.438 11.163 1.00 85.12 93 PHE A O 1
ATOM 713 N N . ALA A 1 94 ? -13.673 7.702 10.569 1.00 89.81 94 ALA A N 1
ATOM 714 C CA . ALA A 1 94 ? -12.712 6.630 10.370 1.00 89.81 94 ALA A CA 1
ATOM 715 C C . ALA A 1 94 ? -11.627 6.730 11.445 1.00 89.81 94 ALA A C 1
ATOM 717 O O . ALA A 1 94 ? -11.123 7.812 11.751 1.00 89.81 94 ALA A O 1
ATOM 718 N N . LYS A 1 95 ? -11.275 5.589 12.025 1.00 91.44 95 LYS A N 1
ATOM 719 C CA . LYS A 1 95 ? -10.214 5.444 13.013 1.00 91.44 95 LYS A CA 1
ATOM 720 C C . LYS A 1 95 ? -9.594 4.054 12.913 1.00 91.44 95 LYS A C 1
ATOM 722 O O . LYS A 1 95 ? -10.285 3.040 12.997 1.00 91.44 95 LYS A O 1
ATOM 727 N N . SER A 1 96 ? -8.279 4.017 12.773 1.00 93.88 96 SER A N 1
ATOM 728 C CA . SER A 1 96 ? -7.467 2.804 12.844 1.00 93.88 96 SER A CA 1
ATOM 729 C C . SER A 1 96 ? -6.091 3.153 13.399 1.00 93.88 96 SER A C 1
ATOM 731 O O . SER A 1 96 ? -5.737 4.328 13.517 1.00 93.88 96 SER A O 1
ATOM 733 N N . LYS A 1 97 ? -5.323 2.133 13.778 1.00 95.75 97 LYS A N 1
ATOM 734 C CA . LYS A 1 97 ? -3.906 2.282 14.135 1.00 95.75 97 LYS A CA 1
ATOM 735 C C . LYS A 1 97 ? -3.085 1.275 13.348 1.00 95.75 97 LYS A C 1
ATOM 737 O O . LYS A 1 97 ? -3.564 0.171 13.086 1.00 95.75 97 LYS A O 1
ATOM 742 N N . LEU A 1 98 ? -1.857 1.650 13.021 1.00 96.25 98 LEU A N 1
ATOM 743 C CA . LEU A 1 98 ? -0.881 0.781 12.380 1.00 96.25 98 LEU A CA 1
ATOM 744 C C . LEU A 1 98 ? 0.279 0.554 13.339 1.00 96.25 98 LEU A C 1
ATOM 746 O O . LEU A 1 98 ? 0.703 1.479 14.027 1.00 96.25 98 LEU A O 1
ATOM 750 N N . ASP A 1 99 ? 0.767 -0.675 13.377 1.00 96.00 99 ASP A N 1
ATOM 751 C CA . ASP A 1 99 ? 1.973 -1.045 14.111 1.00 96.00 99 ASP A CA 1
ATOM 752 C C . ASP A 1 99 ? 2.633 -2.236 13.414 1.00 96.00 99 ASP A C 1
ATOM 754 O O . ASP A 1 99 ? 1.979 -2.934 12.632 1.00 96.00 99 ASP A O 1
ATOM 758 N N . TYR A 1 100 ? 3.908 -2.486 13.698 1.00 93.62 100 TYR A N 1
ATOM 759 C CA . TYR A 1 100 ? 4.638 -3.667 13.244 1.00 93.62 100 TYR A CA 1
ATOM 760 C C . TYR A 1 100 ? 4.535 -3.867 11.721 1.00 93.62 100 TYR A C 1
ATOM 762 O O . TYR A 1 100 ? 3.977 -4.851 11.220 1.00 93.62 100 TYR A O 1
ATOM 770 N N . ILE A 1 101 ? 4.978 -2.844 10.988 1.00 93.12 101 ILE A N 1
ATOM 771 C CA . ILE A 1 101 ? 4.991 -2.801 9.524 1.00 93.12 101 ILE A CA 1
ATOM 772 C C . ILE A 1 101 ? 6.329 -3.358 9.062 1.00 93.12 101 ILE A C 1
ATOM 774 O O . ILE A 1 101 ? 7.378 -2.815 9.398 1.00 93.12 101 ILE A O 1
ATOM 778 N N . ILE A 1 102 ? 6.278 -4.471 8.339 1.00 92.31 102 ILE A N 1
ATOM 779 C CA . ILE A 1 102 ? 7.456 -5.236 7.940 1.00 92.31 102 ILE A CA 1
ATOM 780 C C . ILE A 1 102 ? 7.278 -5.643 6.482 1.00 92.31 102 ILE A C 1
ATOM 782 O O . ILE A 1 102 ? 6.201 -6.095 6.088 1.00 92.31 102 ILE A O 1
ATOM 786 N N . PHE A 1 103 ? 8.349 -5.498 5.708 1.00 91.38 103 PHE A N 1
ATOM 787 C CA . PHE A 1 103 ? 8.481 -6.060 4.372 1.00 91.38 103 PHE A CA 1
ATOM 788 C C . PHE A 1 103 ? 9.442 -7.248 4.466 1.00 91.38 103 PHE A C 1
ATOM 790 O O . PHE A 1 103 ? 10.537 -7.107 5.010 1.00 91.38 103 PHE A O 1
ATOM 797 N N . THR A 1 104 ? 9.013 -8.427 4.021 1.00 91.06 104 THR A N 1
ATOM 798 C CA . THR A 1 104 ? 9.800 -9.663 4.108 1.00 91.06 104 THR A CA 1
ATOM 799 C C . THR A 1 104 ? 10.143 -10.184 2.720 1.00 91.06 104 THR A C 1
ATOM 801 O O . THR A 1 104 ? 9.349 -10.070 1.788 1.00 91.06 104 THR A O 1
ATOM 804 N N . GLU A 1 105 ? 11.314 -10.801 2.592 1.00 89.00 105 GLU A N 1
ATOM 805 C CA . GLU A 1 105 ? 11.743 -11.476 1.368 1.00 89.00 105 GLU A CA 1
ATOM 806 C C . GLU A 1 105 ? 11.614 -12.996 1.518 1.00 89.00 105 GLU A C 1
ATOM 808 O O . GLU A 1 105 ? 11.812 -13.546 2.602 1.00 89.00 105 GLU A O 1
ATOM 813 N N . ASN A 1 106 ? 11.304 -13.691 0.419 1.00 87.19 106 ASN A N 1
ATOM 814 C CA . ASN A 1 106 ? 11.226 -15.160 0.295 1.00 87.19 106 ASN A CA 1
ATOM 815 C C . ASN A 1 106 ? 10.138 -15.885 1.114 1.00 87.19 106 ASN A C 1
ATOM 817 O O . ASN A 1 106 ? 9.774 -17.009 0.770 1.00 87.19 106 ASN A O 1
ATOM 821 N N . GLY A 1 107 ? 9.572 -15.268 2.150 1.00 83.12 107 GLY A N 1
ATOM 822 C CA . GLY A 1 107 ? 8.487 -15.844 2.944 1.00 83.12 107 GLY A CA 1
ATOM 823 C C . GLY A 1 107 ? 7.762 -14.809 3.805 1.00 83.12 107 GLY A C 1
ATOM 824 O O . GLY A 1 107 ? 8.231 -13.677 3.931 1.00 83.12 107 GLY A O 1
ATOM 825 N N . PRO A 1 108 ? 6.601 -15.160 4.385 1.00 79.69 108 PRO A N 1
ATOM 826 C CA . PRO A 1 108 ? 5.948 -14.317 5.377 1.00 79.69 108 PRO A CA 1
ATOM 827 C C . PRO A 1 108 ? 6.770 -14.270 6.669 1.00 79.69 108 PRO A C 1
ATOM 829 O O . PRO A 1 108 ? 7.583 -15.155 6.941 1.00 79.69 108 PRO A O 1
ATOM 832 N N . LEU A 1 109 ? 6.509 -13.263 7.502 1.00 80.12 109 LEU A N 1
ATOM 833 C CA . LEU A 1 109 ? 7.033 -13.238 8.862 1.00 80.12 109 LEU A CA 1
ATOM 834 C C . LEU A 1 109 ? 6.569 -14.489 9.625 1.00 80.12 109 LEU A C 1
ATOM 836 O O . LEU A 1 109 ? 5.367 -14.746 9.716 1.00 80.12 109 LEU A O 1
ATOM 840 N N . VAL A 1 110 ? 7.519 -15.223 10.201 1.00 75.62 110 VAL A N 1
ATOM 841 C CA . VAL A 1 110 ? 7.264 -16.281 11.185 1.00 75.62 110 VAL A CA 1
ATOM 842 C C . VAL A 1 110 ? 7.530 -15.669 12.566 1.00 75.62 110 VAL A C 1
ATOM 844 O O . VAL A 1 110 ? 8.688 -15.348 12.834 1.00 75.62 110 VAL A O 1
ATOM 847 N N . PRO A 1 111 ? 6.491 -15.412 13.384 1.00 67.69 111 PRO A N 1
ATOM 848 C CA . PRO A 1 111 ? 6.641 -14.798 14.705 1.00 67.69 111 PRO A CA 1
ATOM 849 C C . PRO A 1 111 ? 7.390 -15.676 15.710 1.00 67.69 111 PRO A C 1
ATOM 851 O O . PRO A 1 111 ? 7.243 -16.919 15.632 1.00 67.69 111 PRO A O 1
#

Sequence (111 aa):
MIYGESGTTNSIVLFQFEEDENGDGIFTAASEDMYAKEIKVDWAGWKLISVKYSDIVSLVNGVPATPNGNGTHDSNKIKTINMLHLANPNSGFAKSKLDYIIFTENGPLVP

Radius of gyration: 15.15 Å; chains: 1; bounding box: 37×28×35 Å

Foldseek 3Di:
DKAAAPPDFFKKKKKKFFFDPVPPLDGDQQATFIFMDIDGRRDHGDDDDDDDQLVTADDDVNHGDQTNHDRDDDPVRRNDIDIDTDGDVVRDDYDMDDDDDDDDPPDDDDD

pLDDT: mean 93.52, std 5.62, range [67.69, 98.5]